Protein AF-A0A3C1KI89-F1 (afdb_monomer_lite)

Organism: NCBI:txid287487

pLDDT: mean 77.9, std 17.75, range [43.03, 96.69]

Foldseek 3Di:
DLQDADWADPDPFKIWRADGPQGIKIKGFDVVLVVVVVVVCVVPDPDDCVPPDPVVVVVVVSVVTDIDIGGDDGDPVCPCSCVSVVVVCVVVPDDACVVDVSDPDDDDDDDDFPDDWQVSVLVVVLVCLVCVVVCCVVVPPPVSVVVDCPSPRPDPVVNVLSPDPPNDDGPVVRD

Radius of gyration: 20.98 Å; chains: 1; bounding box: 45×49×49 Å

InterPro domains:
  IPR022025 Putative amidoligase enzyme [PF12224] (1-175)

Sequence (175 aa):
QQLGGELESVSPYESLVRNTDLGDFKVELDSAWLKRRGRERVSDTTDELSMLGESVLKLAAEQLVPFEVVSPPIAMADLWRLGALLRVLQSSGARGTADAPHYAFGLHLNPELPGLDAATILNYLRAFCCLSDWLRVRSKVNLSRRITPYIDPYDKNYVSQLLAADYAPDQAQLI

Secondary structure (DSSP, 8-state):
-TT-SEEEEEETTEEEEES-TT--EEEEE-HHHHHHHHHHHHHH-SSSGGGS-HHHHHHHHHTTSPEEEEPPP--TTTGGGHHHHHHHHHHTTPPPTTS-TT--------PPPS--SHHHHHHHHHHHHHHHHHHHHHTT--GGGGGSGGGPPPPHHHHHHHH-TT----HHHH-

Structure (mmCIF, N/CA/C/O backbone):
data_AF-A0A3C1KI89-F1
#
_entry.id   AF-A0A3C1KI89-F1
#
loop_
_atom_site.group_PDB
_atom_site.id
_atom_site.type_symbol
_atom_site.label_atom_id
_atom_site.label_alt_id
_atom_site.label_comp_id
_atom_site.label_asym_id
_atom_site.label_entity_id
_atom_site.label_seq_id
_atom_site.pdbx_PDB_ins_code
_atom_site.Cartn_x
_atom_site.Cartn_y
_atom_site.Cartn_z
_atom_site.occupancy
_atom_site.B_iso_or_equiv
_atom_site.auth_seq_id
_atom_site.auth_comp_id
_atom_site.auth_asym_id
_atom_site.auth_atom_id
_atom_site.pdbx_PDB_model_num
ATOM 1 N N . GLN A 1 1 ? -11.465 -7.258 18.939 1.00 76.62 1 GLN A N 1
ATOM 2 C CA . GLN A 1 1 ? -12.130 -8.582 19.024 1.00 76.62 1 GLN A CA 1
ATOM 3 C C . GLN A 1 1 ? -11.769 -9.473 17.837 1.00 76.62 1 GLN A C 1
ATOM 5 O O . GLN A 1 1 ? -11.057 -10.436 18.058 1.00 76.62 1 GLN A O 1
ATOM 10 N N . GLN A 1 2 ? -12.172 -9.162 16.595 1.00 87.56 2 GLN A N 1
ATOM 11 C CA . GLN A 1 2 ? -11.916 -10.046 15.437 1.00 87.56 2 GLN A CA 1
ATOM 12 C C . GLN A 1 2 ? -10.429 -10.275 15.105 1.00 87.56 2 GLN A C 1
ATOM 14 O O . GLN A 1 2 ? -10.076 -11.339 14.607 1.00 87.56 2 GLN A O 1
ATOM 19 N N . LEU A 1 3 ? -9.573 -9.284 15.359 1.00 86.62 3 LEU A N 1
ATOM 20 C CA . LEU A 1 3 ? -8.126 -9.372 15.137 1.00 86.62 3 LEU A CA 1
ATOM 21 C C . LEU A 1 3 ? -7.370 -10.029 16.304 1.00 86.62 3 LEU A C 1
ATOM 23 O O . LEU A 1 3 ? -6.184 -10.298 16.181 1.00 86.62 3 LEU A O 1
ATOM 27 N N . GLY A 1 4 ? -8.027 -10.277 17.440 1.00 86.19 4 GLY A N 1
ATOM 28 C CA . GLY A 1 4 ? -7.313 -10.450 18.706 1.00 86.19 4 GLY A CA 1
ATOM 29 C C . GLY A 1 4 ? -6.656 -9.141 19.161 1.00 86.19 4 GLY A C 1
ATOM 30 O O . GLY A 1 4 ? -7.045 -8.062 18.702 1.00 86.19 4 GLY A O 1
ATOM 31 N N . GLY A 1 5 ? -5.699 -9.250 20.079 1.00 92.44 5 GLY A N 1
ATOM 32 C CA . GLY A 1 5 ? -4.920 -8.117 20.573 1.00 92.44 5 GLY A CA 1
ATOM 33 C C . GLY A 1 5 ? -5.615 -7.230 21.610 1.00 92.44 5 GLY A C 1
ATOM 34 O O . GLY A 1 5 ? -6.729 -7.503 22.071 1.00 92.44 5 GLY A O 1
ATOM 35 N N . GLU A 1 6 ? -4.927 -6.148 21.958 1.00 95.56 6 GLU A N 1
ATOM 36 C CA . GLU A 1 6 ? -5.303 -5.183 22.992 1.00 95.56 6 GLU A CA 1
ATOM 37 C C . GLU A 1 6 ? -5.581 -3.816 22.366 1.00 95.56 6 GLU A C 1
ATOM 39 O O . GLU A 1 6 ? -4.814 -3.334 21.533 1.00 95.56 6 GLU A O 1
ATOM 44 N N . LEU A 1 7 ? -6.699 -3.194 22.746 1.00 94.88 7 LEU A N 1
ATOM 45 C CA . LEU A 1 7 ? -7.057 -1.865 22.261 1.00 94.88 7 LEU A CA 1
ATOM 46 C C . LEU A 1 7 ? -6.347 -0.796 23.099 1.00 94.88 7 LEU A C 1
ATOM 48 O O . LEU A 1 7 ? -6.586 -0.685 24.299 1.00 94.88 7 LEU A O 1
ATOM 52 N N . GLU A 1 8 ? -5.536 0.019 22.440 1.00 95.31 8 GLU A N 1
ATOM 53 C CA . GLU A 1 8 ? -4.868 1.191 22.990 1.00 95.31 8 GLU A CA 1
ATOM 54 C C . GLU A 1 8 ? -5.492 2.453 22.374 1.00 95.31 8 GLU A C 1
ATOM 56 O O . GLU A 1 8 ? -5.348 2.720 21.179 1.00 95.31 8 GLU A O 1
ATOM 61 N N . SER A 1 9 ? -6.204 3.240 23.181 1.00 92.31 9 SER A N 1
ATOM 62 C CA . SER A 1 9 ? -6.759 4.522 22.735 1.00 92.31 9 SER A CA 1
ATOM 63 C C . SER A 1 9 ? -5.686 5.608 22.788 1.00 92.31 9 SER A C 1
ATOM 65 O O . SER A 1 9 ? -5.297 6.034 23.874 1.00 92.31 9 SER A O 1
ATOM 67 N N . VAL A 1 10 ? -5.238 6.082 21.624 1.00 90.38 10 VAL A N 1
ATOM 68 C CA . VAL A 1 10 ? -4.234 7.155 21.511 1.00 90.38 10 VAL A CA 1
ATOM 69 C C . VAL A 1 10 ? -4.907 8.526 21.593 1.00 90.38 10 VAL A C 1
ATOM 71 O O . VAL A 1 10 ? -4.444 9.423 22.295 1.00 90.38 10 VAL A O 1
AT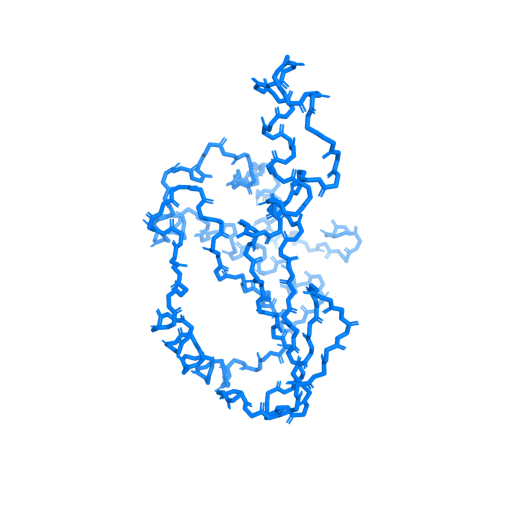OM 74 N N . SER A 1 11 ? -6.033 8.694 20.896 1.00 86.62 11 SER A N 1
ATOM 75 C CA . SER A 1 11 ? -6.841 9.915 20.905 1.00 86.62 11 SER A CA 1
ATOM 76 C C . SER A 1 11 ? -8.312 9.596 20.583 1.00 86.62 11 SER A C 1
ATOM 78 O O . SER A 1 11 ? -8.627 8.460 20.229 1.00 86.62 11 SER A O 1
ATOM 80 N N . PRO A 1 12 ? -9.239 10.572 20.640 1.00 79.44 12 PRO A N 1
ATOM 81 C CA . PRO A 1 12 ? -10.619 10.368 20.184 1.00 79.44 12 PRO A CA 1
ATOM 82 C C . PRO A 1 12 ? -10.752 9.937 18.713 1.00 79.44 12 PRO A C 1
ATOM 84 O O . PRO A 1 12 ? -11.805 9.444 18.317 1.00 79.44 12 PRO A O 1
ATOM 87 N N . TYR A 1 13 ? -9.705 10.131 17.907 1.00 82.19 13 TYR A N 1
ATOM 88 C CA . TYR A 1 13 ? -9.708 9.888 16.462 1.00 82.19 13 TYR A CA 1
ATOM 89 C C . TYR A 1 13 ? -8.702 8.823 16.032 1.00 82.19 13 TYR A C 1
ATOM 91 O O . TYR A 1 13 ? -8.570 8.576 14.837 1.00 82.19 13 TYR A O 1
ATOM 99 N N . GLU A 1 14 ? -7.979 8.228 16.980 1.00 89.19 14 GLU A N 1
ATOM 100 C CA . GLU A 1 14 ? -6.918 7.267 16.707 1.00 89.19 14 GLU A CA 1
ATOM 101 C C . GLU A 1 14 ? -6.873 6.205 17.803 1.00 89.19 14 GLU A C 1
ATOM 103 O O . GLU A 1 14 ? -6.828 6.499 19.000 1.00 89.19 14 GLU A O 1
ATOM 108 N N . SER A 1 15 ? -6.877 4.945 17.394 1.00 93.81 15 SER A N 1
ATOM 109 C CA . SER A 1 15 ? -6.707 3.801 18.280 1.00 93.81 15 SER A CA 1
ATOM 110 C C . SER A 1 15 ? -5.797 2.770 17.636 1.00 93.81 15 SER A C 1
ATOM 112 O O . SER A 1 15 ? -5.810 2.587 16.420 1.00 93.81 15 SER A O 1
ATOM 114 N N . LEU A 1 16 ? -5.029 2.066 18.456 1.00 96.00 16 LEU A N 1
ATOM 115 C CA . LEU A 1 16 ? -4.144 0.994 18.027 1.00 96.00 16 LEU A CA 1
ATOM 116 C C . LEU A 1 16 ? -4.672 -0.330 18.569 1.00 96.00 16 LEU A C 1
ATOM 118 O O . LEU A 1 16 ? -5.114 -0.416 19.711 1.00 96.00 16 LEU A O 1
ATOM 122 N N . VAL A 1 17 ? -4.652 -1.369 17.743 1.00 96.38 17 VAL A N 1
ATOM 123 C CA . VAL A 1 17 ? -4.916 -2.742 18.174 1.00 96.38 17 VAL A CA 1
ATOM 124 C C . VAL A 1 17 ? -3.573 -3.450 18.192 1.00 96.38 17 VAL A C 1
ATOM 126 O O . VAL A 1 17 ? -3.058 -3.843 17.144 1.00 96.38 17 VAL A O 1
ATOM 129 N N . ARG A 1 18 ? -2.987 -3.535 19.385 1.00 96.25 18 ARG A N 1
ATOM 130 C CA . ARG A 1 18 ? -1.647 -4.070 19.628 1.00 96.25 18 ARG A CA 1
ATOM 131 C C . ARG A 1 18 ? -1.663 -5.581 19.749 1.00 96.25 18 ARG A C 1
ATOM 133 O O . ARG A 1 18 ? -2.666 -6.153 20.174 1.00 96.25 18 ARG A O 1
ATOM 140 N N . ASN A 1 19 ? -0.525 -6.210 19.470 1.00 94.81 19 ASN A N 1
ATOM 141 C CA . ASN A 1 19 ? -0.294 -7.629 19.760 1.00 94.81 19 ASN A CA 1
ATOM 142 C C . ASN A 1 19 ? -1.314 -8.557 19.075 1.00 94.81 19 ASN A C 1
ATOM 144 O O . ASN A 1 19 ? -1.784 -9.530 19.666 1.00 94.81 19 ASN A O 1
ATOM 148 N N . THR A 1 20 ? -1.697 -8.244 17.834 1.00 95.19 20 THR A N 1
ATOM 149 C CA . THR A 1 20 ? -2.486 -9.173 17.013 1.00 95.19 20 THR A CA 1
ATOM 150 C C . THR A 1 20 ? -1.572 -10.196 16.343 1.00 95.19 20 THR A C 1
ATOM 152 O O . THR A 1 20 ? -0.391 -9.931 16.121 1.00 95.19 20 THR A O 1
ATOM 155 N N . ASP A 1 21 ? -2.128 -11.331 15.922 1.00 92.69 21 ASP A N 1
ATOM 156 C CA . ASP A 1 21 ? -1.384 -12.354 15.170 1.00 92.69 21 ASP A CA 1
ATOM 157 C C . ASP A 1 21 ? -0.805 -11.856 13.835 1.00 92.69 21 ASP A C 1
ATOM 159 O O . ASP A 1 21 ? 0.021 -12.536 13.230 1.00 92.69 21 ASP A O 1
ATOM 163 N N . LEU A 1 22 ? -1.306 -10.734 13.315 1.00 93.88 22 LEU A N 1
ATOM 164 C CA . LEU A 1 22 ? -0.862 -10.136 12.057 1.00 93.88 22 LEU A CA 1
ATOM 165 C C . LEU A 1 22 ? 0.016 -8.898 12.280 1.00 93.88 22 LEU A C 1
ATOM 167 O O . LEU A 1 22 ? 0.450 -8.304 11.302 1.00 93.88 22 LEU A O 1
ATOM 171 N N . GLY A 1 23 ? 0.287 -8.520 13.533 1.00 94.50 23 GLY A N 1
ATOM 172 C CA . GLY A 1 23 ? 0.962 -7.277 13.915 1.00 94.50 23 GLY A CA 1
ATOM 173 C C . GLY A 1 23 ? -0.011 -6.163 14.314 1.00 94.50 23 GLY A C 1
ATOM 174 O O . GLY A 1 23 ? -1.213 -6.381 14.451 1.00 94.50 23 GLY A O 1
ATOM 175 N N . ASP A 1 24 ? 0.495 -4.956 14.529 1.00 96.44 24 ASP A N 1
ATOM 176 C CA . ASP A 1 24 ? -0.314 -3.872 15.089 1.00 96.44 24 ASP A CA 1
ATOM 177 C C . ASP A 1 24 ? -1.170 -3.182 14.026 1.00 96.44 24 ASP A C 1
ATOM 179 O O . ASP A 1 24 ? -0.658 -2.712 13.010 1.00 96.44 24 ASP A O 1
ATOM 183 N N . PHE A 1 25 ? -2.473 -3.076 14.285 1.00 95.88 25 PHE A N 1
ATOM 184 C CA . PHE A 1 25 ? -3.392 -2.317 13.438 1.00 95.88 25 PHE A CA 1
ATOM 185 C C . PHE A 1 25 ? -3.596 -0.920 14.000 1.00 95.88 25 PHE A C 1
ATOM 187 O O . PHE A 1 25 ? -3.611 -0.723 15.214 1.00 95.88 25 PHE A O 1
ATOM 194 N N . LYS A 1 26 ? -3.853 0.035 13.112 1.00 94.88 26 LYS A N 1
ATOM 195 C CA . LYS A 1 26 ? -4.294 1.381 13.468 1.00 94.88 26 LYS A CA 1
ATOM 196 C C . LYS A 1 26 ? -5.706 1.615 12.952 1.00 94.88 26 LYS A C 1
ATOM 198 O O . LYS A 1 26 ? -6.044 1.211 11.844 1.00 94.88 26 LYS A O 1
ATOM 203 N N . VAL A 1 27 ? -6.531 2.259 13.762 1.00 91.50 27 VAL A N 1
ATOM 204 C CA . VAL A 1 27 ? -7.862 2.735 13.396 1.00 91.50 27 VAL A CA 1
ATOM 205 C C . VAL A 1 27 ? -7.848 4.244 13.546 1.00 91.50 27 VAL A C 1
ATOM 207 O O . VAL A 1 27 ? -7.649 4.735 14.655 1.00 91.50 27 VAL A O 1
ATOM 210 N N . GLU A 1 28 ? -8.025 4.978 12.453 1.00 88.56 28 GLU A N 1
ATOM 211 C CA . GLU A 1 28 ? -7.920 6.438 12.461 1.00 88.56 28 GLU A CA 1
ATOM 212 C C . GLU A 1 28 ? -9.011 7.118 11.639 1.00 88.56 28 GLU A C 1
ATOM 214 O O . GLU A 1 28 ? -9.584 6.527 10.731 1.00 88.56 28 GLU A O 1
ATOM 219 N N . LEU A 1 29 ? -9.328 8.365 11.965 1.00 82.56 29 LEU A N 1
ATOM 220 C CA . LEU A 1 29 ? -10.294 9.164 11.216 1.00 82.56 29 LEU A CA 1
ATOM 221 C C . LEU A 1 29 ? -9.685 9.631 9.875 1.00 82.56 29 LEU A C 1
ATOM 223 O O . LEU A 1 29 ? -8.623 10.257 9.860 1.00 82.56 29 LEU A O 1
ATOM 227 N N . ASP A 1 30 ? -10.352 9.357 8.747 1.00 75.38 30 ASP A N 1
ATOM 228 C CA . ASP A 1 30 ? -9.815 9.620 7.400 1.00 75.38 30 ASP A CA 1
ATOM 229 C C . ASP A 1 30 ? -9.650 11.130 7.121 1.00 75.38 30 ASP A C 1
ATOM 231 O O . ASP A 1 30 ? -10.585 11.876 6.800 1.00 75.38 30 ASP A O 1
ATOM 235 N N . SER A 1 31 ? -8.400 11.591 7.196 1.00 65.75 31 SER A N 1
ATOM 236 C CA . SER A 1 31 ? -8.033 12.987 6.945 1.00 65.75 31 SER A CA 1
ATOM 237 C C . SER A 1 31 ? -8.069 13.389 5.463 1.00 65.75 31 SER A C 1
ATOM 239 O O . SER A 1 31 ? -8.213 14.578 5.147 1.00 65.75 31 SER A O 1
ATOM 241 N N . ALA A 1 32 ? -7.955 12.439 4.530 1.00 63.19 32 ALA A N 1
ATOM 242 C CA . ALA A 1 32 ? -8.039 12.718 3.100 1.00 63.19 32 ALA A CA 1
ATOM 243 C C . ALA A 1 32 ? -9.474 13.091 2.711 1.00 63.19 32 ALA A C 1
ATOM 245 O O . ALA A 1 32 ? -9.680 14.036 1.937 1.00 63.19 32 ALA A O 1
ATOM 246 N N . TRP A 1 33 ? -10.462 12.428 3.314 1.00 64.56 33 TRP A N 1
ATOM 247 C CA . TRP A 1 33 ? -11.868 12.797 3.180 1.00 64.56 33 TRP A CA 1
ATOM 248 C C . TRP A 1 33 ? -12.142 14.218 3.687 1.00 64.56 33 TRP A C 1
ATOM 250 O O . TRP A 1 33 ? -12.762 15.014 2.974 1.00 64.56 33 TRP A O 1
ATOM 260 N N . LEU A 1 34 ? -11.612 14.578 4.867 1.00 64.12 34 LEU A N 1
ATOM 261 C CA . LEU A 1 34 ? -11.727 15.936 5.426 1.00 64.12 34 LEU A CA 1
ATOM 262 C C . LEU A 1 34 ? -11.193 16.985 4.446 1.00 64.12 34 LEU A C 1
ATOM 264 O O . LEU A 1 34 ? -11.874 17.965 4.132 1.00 64.12 34 LEU A O 1
ATOM 268 N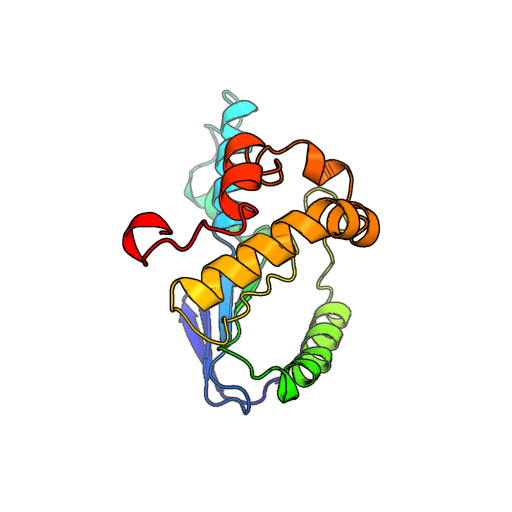 N . LYS A 1 35 ? -9.989 16.750 3.912 1.00 60.81 35 LYS A N 1
ATOM 269 C CA . LYS A 1 35 ? -9.339 17.652 2.952 1.00 60.81 35 LYS A CA 1
ATOM 270 C C . LYS A 1 35 ? -10.131 17.782 1.650 1.00 60.81 35 LYS A C 1
ATOM 272 O O . LYS A 1 35 ? -10.216 18.880 1.103 1.00 60.81 35 LYS A O 1
ATOM 277 N N . ARG A 1 36 ? -10.712 16.690 1.139 1.00 60.00 36 ARG A N 1
ATOM 278 C CA . ARG A 1 36 ? -11.533 16.719 -0.081 1.00 60.00 36 ARG A CA 1
ATOM 279 C C . ARG A 1 36 ? -12.799 17.552 0.116 1.00 60.00 36 ARG A C 1
ATOM 281 O O . ARG A 1 36 ? -13.054 18.444 -0.687 1.00 60.00 36 ARG A O 1
ATOM 288 N N . ARG A 1 37 ? -13.538 17.325 1.204 1.00 62.72 37 ARG A N 1
ATOM 289 C CA . ARG A 1 37 ? -14.768 18.077 1.487 1.00 62.72 37 ARG A CA 1
ATOM 290 C C . ARG A 1 37 ? -14.523 19.543 1.813 1.00 62.72 37 ARG A C 1
ATOM 292 O O . ARG A 1 37 ? -15.341 20.380 1.445 1.00 62.72 37 ARG A O 1
ATOM 299 N N . GLY A 1 38 ? -13.409 19.855 2.476 1.00 59.28 38 GLY A N 1
ATOM 300 C CA . GLY A 1 38 ? -12.982 21.238 2.683 1.00 59.28 38 GLY A CA 1
ATOM 301 C C . GLY A 1 38 ? -12.834 21.984 1.356 1.00 59.28 38 GLY A C 1
ATOM 302 O O . GLY A 1 38 ? -13.368 23.075 1.207 1.00 59.28 38 GLY A O 1
ATOM 303 N N . ARG A 1 39 ? -12.198 21.362 0.353 1.00 57.84 39 ARG A N 1
ATOM 304 C CA . ARG A 1 39 ? -12.045 21.957 -0.986 1.00 57.84 39 ARG A CA 1
ATOM 305 C C . ARG A 1 39 ? -13.363 22.076 -1.755 1.00 57.84 39 ARG A C 1
ATOM 307 O O . ARG A 1 39 ? -13.582 23.096 -2.392 1.00 57.84 39 ARG A O 1
ATOM 314 N N . GLU A 1 40 ? -14.234 21.068 -1.682 1.00 54.56 40 GLU A N 1
ATOM 315 C CA . GLU A 1 40 ? -15.549 21.093 -2.347 1.00 54.56 40 GLU A CA 1
ATOM 316 C C . GLU A 1 40 ? -16.474 22.175 -1.745 1.00 54.56 40 GLU A C 1
ATOM 318 O O . GLU A 1 40 ? -17.090 22.931 -2.486 1.00 54.56 40 GLU A O 1
ATOM 323 N N . ARG A 1 41 ? -16.514 22.338 -0.412 1.00 52.28 41 ARG A N 1
ATOM 324 C CA . ARG A 1 41 ? -17.346 23.364 0.259 1.00 52.28 41 ARG A CA 1
ATOM 325 C C . ARG A 1 41 ? -16.886 24.803 0.025 1.00 52.28 41 ARG A C 1
ATOM 327 O O . ARG A 1 41 ? -17.726 25.697 -0.053 1.00 52.28 41 ARG A O 1
ATOM 334 N N . VAL A 1 42 ? -15.578 25.032 -0.103 1.00 51.81 42 VAL A N 1
ATOM 335 C CA . VAL A 1 42 ? -15.028 26.359 -0.445 1.00 51.81 42 VAL A CA 1
ATOM 336 C C . VAL A 1 42 ? -15.513 26.825 -1.825 1.00 51.81 42 VAL A C 1
ATOM 338 O O . VAL A 1 42 ? -15.596 28.025 -2.059 1.00 51.81 42 VAL A O 1
ATOM 341 N N . SER A 1 43 ? -15.892 25.898 -2.713 1.00 50.97 43 SER A N 1
ATOM 342 C CA . SER A 1 43 ? -16.427 26.224 -4.038 1.00 50.97 43 SER A CA 1
ATOM 343 C C . SER A 1 43 ? -17.909 26.628 -4.043 1.00 50.97 43 SER A C 1
ATOM 345 O O . SER A 1 43 ? -18.304 27.348 -4.953 1.00 50.97 43 SER A O 1
ATOM 347 N N . ASP A 1 44 ? -18.721 26.179 -3.075 1.00 47.38 44 ASP A N 1
ATOM 348 C CA . ASP A 1 44 ? -20.195 26.273 -3.154 1.00 47.38 44 ASP A CA 1
ATOM 349 C C . ASP A 1 44 ? -20.851 27.211 -2.124 1.00 47.38 44 ASP A C 1
ATOM 351 O O . ASP A 1 44 ? -22.035 27.513 -2.243 1.00 47.38 44 ASP A O 1
ATOM 355 N N . THR A 1 45 ? -20.137 27.686 -1.099 1.00 47.47 45 THR A N 1
ATOM 356 C CA . THR A 1 45 ? -20.802 28.308 0.067 1.00 47.47 45 THR A CA 1
ATOM 357 C C . THR A 1 45 ? -20.034 29.484 0.661 1.00 47.47 45 THR A C 1
ATOM 359 O O . THR A 1 45 ? -19.493 29.397 1.760 1.00 47.47 45 THR A O 1
ATOM 362 N N . THR A 1 46 ? -20.003 30.613 -0.049 1.00 49.84 46 THR A N 1
ATOM 363 C CA . THR A 1 46 ? -19.413 31.850 0.492 1.00 49.84 46 THR A CA 1
ATOM 364 C C . THR A 1 46 ? -20.320 32.559 1.516 1.00 49.84 46 THR A C 1
ATOM 366 O O . THR A 1 46 ? -19.780 33.226 2.392 1.00 49.84 46 THR A O 1
ATOM 369 N N . ASP A 1 47 ? -21.650 32.360 1.511 1.00 48.50 47 ASP A N 1
ATOM 370 C CA . ASP A 1 47 ? -22.552 33.209 2.325 1.00 48.50 47 ASP A CA 1
ATOM 371 C C . ASP A 1 47 ? -23.236 32.560 3.551 1.00 48.50 47 ASP A C 1
ATOM 373 O O . ASP A 1 47 ? -23.398 33.239 4.562 1.00 48.50 47 ASP A O 1
ATOM 377 N N . GLU A 1 48 ? -23.602 31.270 3.561 1.00 48.31 48 GLU A N 1
ATOM 378 C CA . GLU A 1 48 ? -24.404 30.715 4.682 1.00 48.31 48 GLU A CA 1
ATOM 379 C C . GLU A 1 48 ? -23.588 30.034 5.803 1.00 48.31 48 GLU A C 1
ATOM 381 O O . GLU A 1 48 ? -24.035 29.974 6.950 1.00 48.31 48 GLU A O 1
ATOM 386 N N . LEU A 1 49 ? -22.373 29.544 5.521 1.00 47.97 49 LEU A N 1
ATOM 387 C CA . LEU A 1 49 ? -21.564 28.791 6.498 1.00 47.97 49 LEU A CA 1
ATOM 388 C C . LEU A 1 49 ? -20.719 29.657 7.443 1.00 47.97 49 LEU A C 1
ATOM 390 O O . LEU A 1 49 ? -20.285 29.159 8.481 1.00 47.97 49 LEU A O 1
ATOM 394 N N . SER A 1 50 ? -20.527 30.941 7.136 1.00 48.78 50 SER A N 1
ATOM 395 C CA . SER A 1 50 ? -19.726 31.876 7.946 1.00 48.78 50 SER A CA 1
ATOM 396 C C . SER A 1 50 ? -20.317 32.147 9.341 1.00 48.78 50 SER A C 1
ATOM 398 O O . SER A 1 50 ? -19.632 32.679 10.211 1.00 48.78 50 SER A O 1
ATOM 400 N N . MET A 1 51 ? -21.579 31.764 9.571 1.00 49.03 51 MET A N 1
ATOM 401 C CA . MET A 1 51 ? -22.308 31.955 10.834 1.00 49.03 51 MET A CA 1
ATOM 402 C C . MET A 1 51 ? -22.174 30.781 11.819 1.00 49.03 51 MET A C 1
ATOM 404 O O . MET A 1 51 ? -22.510 30.927 12.995 1.00 49.03 51 MET A O 1
ATOM 408 N N . LEU A 1 52 ? -21.697 29.615 11.372 1.00 51.34 52 LEU A N 1
ATOM 409 C CA . LEU A 1 52 ? -21.479 28.451 12.232 1.00 51.34 52 LEU A CA 1
ATOM 410 C C . LEU A 1 52 ? -20.004 28.413 12.647 1.00 51.34 52 LEU A C 1
ATOM 412 O O . LEU A 1 52 ? -19.124 28.243 11.810 1.00 51.34 52 LEU A O 1
ATOM 416 N N . GLY A 1 53 ? -19.727 28.581 13.943 1.00 54.19 53 GLY A N 1
ATOM 417 C CA . GLY A 1 53 ? -18.356 28.584 14.464 1.00 54.19 53 GLY A CA 1
ATOM 418 C C . GLY A 1 53 ? -17.579 27.312 14.097 1.00 54.19 53 GLY A C 1
ATOM 419 O O . GLY A 1 53 ? -18.140 26.212 14.077 1.00 54.19 53 GLY A O 1
ATOM 420 N N . GLU A 1 54 ? -16.274 27.458 13.846 1.00 56.12 54 GLU A N 1
ATOM 421 C CA . GLU A 1 54 ? -15.371 26.384 13.394 1.00 56.12 54 GLU A CA 1
ATOM 422 C C . GLU A 1 54 ? -15.482 25.096 14.224 1.00 56.12 54 GLU A C 1
ATOM 424 O O . GLU A 1 54 ? -15.415 23.990 13.690 1.00 56.12 54 GLU A O 1
ATOM 429 N N . SER A 1 55 ? -15.707 25.222 15.531 1.00 55.44 55 SER A N 1
ATOM 430 C CA . SER A 1 55 ? -15.843 24.112 16.475 1.00 55.44 55 SER A CA 1
ATOM 431 C C . SER A 1 55 ? -17.106 23.266 16.264 1.00 55.44 55 SER A C 1
ATOM 433 O O . SER A 1 55 ? -17.041 22.044 16.391 1.00 55.44 55 SER A O 1
ATOM 435 N N . VAL A 1 56 ? -18.236 23.871 15.880 1.00 56.34 56 VAL A N 1
ATOM 436 C CA . VAL A 1 56 ? -19.483 23.142 15.566 1.00 56.34 56 VAL A CA 1
ATOM 437 C C . VAL A 1 56 ? -19.367 22.449 14.210 1.00 56.34 56 VAL A C 1
ATOM 439 O O . VAL A 1 56 ? -19.787 21.301 14.060 1.00 56.34 56 VAL A O 1
ATOM 442 N N . LEU A 1 57 ? -18.724 23.109 13.239 1.00 56.25 57 LEU A N 1
ATOM 443 C CA . LEU A 1 57 ? -18.406 22.505 11.945 1.00 56.25 57 LEU A CA 1
ATOM 444 C C . LEU A 1 57 ? -17.500 21.281 12.094 1.00 56.25 57 LEU A C 1
ATOM 446 O O . LEU A 1 57 ? -17.699 20.280 11.408 1.00 56.25 57 LEU A O 1
ATOM 450 N N . LYS A 1 58 ? -16.515 21.364 12.993 1.00 55.97 58 LYS A N 1
ATOM 451 C CA . LYS A 1 58 ? -15.563 20.289 13.261 1.00 55.97 58 LYS A CA 1
ATOM 452 C C . LYS A 1 58 ? -16.251 19.066 13.878 1.00 55.97 58 LYS A C 1
ATOM 454 O O . LYS A 1 58 ? -16.100 17.971 13.352 1.00 55.97 58 LYS A O 1
ATOM 459 N N . LEU A 1 59 ? -17.104 19.265 14.885 1.00 57.66 59 LEU A N 1
ATOM 460 C CA . LEU A 1 59 ? -17.917 18.203 15.500 1.00 57.66 59 LEU A CA 1
ATOM 461 C C . LEU A 1 59 ? -18.883 17.532 14.507 1.00 57.66 59 LEU A C 1
ATOM 463 O O . LEU A 1 59 ? -19.016 16.309 14.487 1.00 57.66 59 LEU A O 1
ATOM 467 N N . ALA A 1 60 ? -19.545 18.318 13.653 1.00 55.38 60 ALA A N 1
ATOM 468 C CA . ALA A 1 60 ? -20.440 17.786 12.625 1.00 55.38 60 ALA A CA 1
ATOM 469 C C . ALA A 1 60 ? -19.679 17.060 11.502 1.00 55.38 60 ALA A C 1
ATOM 471 O O . ALA A 1 60 ? -20.173 16.080 10.946 1.00 55.38 60 ALA A O 1
ATOM 472 N N . ALA A 1 61 ? -18.470 17.521 11.163 1.00 55.16 61 ALA A N 1
ATOM 473 C CA . ALA A 1 61 ? -17.593 16.820 10.237 1.00 55.16 61 ALA A CA 1
ATOM 474 C C . ALA A 1 61 ? -17.136 15.483 10.832 1.00 55.16 61 ALA A C 1
ATOM 476 O O . ALA A 1 61 ? -17.257 14.477 10.151 1.00 55.16 61 ALA A O 1
ATOM 477 N N . GLU A 1 62 ? -16.712 15.439 12.096 1.00 57.53 62 GLU A N 1
ATOM 478 C CA . GLU A 1 62 ? -16.267 14.220 12.793 1.00 57.53 62 GLU A CA 1
ATOM 479 C C . GLU A 1 62 ? -17.335 13.116 12.837 1.00 57.53 62 GLU A C 1
ATOM 481 O O . GLU A 1 62 ? -16.998 11.948 12.674 1.00 57.53 62 GLU A O 1
ATOM 486 N N . GLN A 1 63 ? -18.625 13.457 12.951 1.00 59.44 63 GLN A N 1
ATOM 487 C CA . GLN A 1 63 ? -19.716 12.470 12.850 1.00 59.44 63 GLN A CA 1
ATOM 488 C C . GLN A 1 63 ? -19.924 11.907 11.435 1.00 59.44 63 GLN A C 1
ATOM 490 O O . GLN A 1 63 ? -20.594 10.890 11.262 1.00 59.44 63 GLN A O 1
ATOM 495 N N . LEU A 1 64 ? -19.385 12.575 10.415 1.00 60.97 64 LEU A N 1
ATOM 496 C CA . LEU A 1 64 ? -19.541 12.213 9.007 1.00 60.97 64 LEU A CA 1
ATOM 497 C C . LEU A 1 64 ? -18.257 11.649 8.384 1.00 60.97 64 LEU A C 1
ATOM 499 O O . LEU A 1 64 ? -18.319 11.160 7.252 1.00 60.97 64 LEU A O 1
ATOM 503 N N . VAL A 1 65 ? -17.112 11.744 9.069 1.00 65.56 65 VAL A N 1
ATOM 504 C CA . VAL A 1 65 ? -15.821 11.277 8.550 1.00 65.56 65 VAL A CA 1
ATOM 505 C C . VAL A 1 65 ? -15.673 9.790 8.852 1.00 65.56 65 VAL A C 1
ATOM 507 O O . VAL A 1 65 ? -15.862 9.373 9.995 1.00 65.56 65 VAL A O 1
ATOM 510 N N . PRO A 1 66 ? -15.347 8.967 7.847 1.00 73.56 66 PRO A N 1
ATOM 511 C CA . PRO A 1 66 ? -15.177 7.544 8.068 1.00 73.56 66 PRO A CA 1
ATOM 512 C C . PRO A 1 66 ? -13.899 7.244 8.856 1.00 73.56 66 PRO A C 1
ATOM 514 O O . PRO A 1 66 ? -12.906 7.964 8.764 1.00 73.56 66 PRO A O 1
ATOM 517 N N . PHE A 1 67 ? -13.921 6.134 9.590 1.00 80.94 67 PHE A N 1
ATOM 518 C CA . PHE A 1 67 ? -12.711 5.534 10.138 1.00 80.94 67 PHE A CA 1
ATOM 519 C C . PHE A 1 67 ? -12.037 4.648 9.084 1.00 80.94 67 PHE A C 1
ATOM 521 O O . PHE A 1 67 ? -12.699 3.864 8.400 1.00 80.94 67 PHE A O 1
ATOM 528 N N . GLU A 1 68 ? -10.719 4.755 8.989 1.00 84.56 68 GLU A N 1
ATOM 529 C CA . GLU A 1 68 ? -9.826 3.892 8.231 1.00 84.56 68 GLU A CA 1
ATOM 530 C C . GLU A 1 68 ? -9.195 2.854 9.164 1.00 84.56 68 GLU A C 1
ATOM 532 O O . GLU A 1 68 ? -8.804 3.166 10.287 1.00 84.56 68 GLU A O 1
ATOM 537 N N . VAL A 1 69 ? -9.095 1.609 8.693 1.00 89.81 69 VAL A N 1
ATOM 538 C CA . VAL A 1 69 ? -8.369 0.534 9.379 1.00 89.81 69 VAL A CA 1
ATOM 539 C C . VAL A 1 69 ? -7.100 0.245 8.588 1.00 89.81 69 VAL A C 1
ATOM 541 O O . VAL A 1 69 ? -7.161 -0.303 7.488 1.00 89.81 69 VAL A O 1
ATOM 544 N N . VAL A 1 70 ? -5.955 0.596 9.162 1.00 91.81 70 VAL A N 1
ATOM 545 C CA . VAL A 1 70 ? -4.625 0.420 8.581 1.00 91.81 70 VAL A CA 1
ATOM 546 C C . VAL A 1 70 ? -3.993 -0.828 9.181 1.00 91.81 70 VAL A C 1
ATOM 548 O O . VAL A 1 70 ? -3.820 -0.934 10.397 1.00 91.81 70 VAL A O 1
ATOM 551 N N . SER A 1 71 ? -3.663 -1.790 8.325 1.00 93.81 71 SER A N 1
ATOM 552 C CA . SER A 1 71 ? -2.936 -2.988 8.729 1.00 93.81 71 SER A CA 1
ATOM 553 C C . SER A 1 71 ? -1.425 -2.738 8.742 1.00 93.81 71 SER A C 1
ATOM 555 O O . SER A 1 71 ? -0.941 -1.870 8.009 1.00 93.81 71 SER A O 1
ATOM 557 N N . PRO A 1 72 ? -0.652 -3.545 9.483 1.00 94.19 72 PRO A N 1
ATOM 558 C CA . PRO A 1 72 ? 0.776 -3.665 9.207 1.00 94.19 72 PRO A CA 1
ATOM 559 C C . PRO A 1 72 ? 0.982 -4.316 7.821 1.00 94.19 72 PRO A C 1
ATOM 561 O O . PRO A 1 72 ? 0.010 -4.763 7.193 1.00 94.19 72 PRO A O 1
ATOM 564 N N . PRO A 1 73 ? 2.226 -4.399 7.316 1.00 93.31 73 PRO A N 1
ATOM 565 C CA . PRO A 1 73 ? 2.531 -5.246 6.170 1.00 93.31 73 PRO A CA 1
ATOM 566 C C . PRO A 1 73 ? 2.087 -6.688 6.441 1.00 93.31 73 PRO A C 1
ATOM 568 O O . PRO A 1 73 ? 2.481 -7.292 7.437 1.00 93.31 73 PRO A O 1
ATOM 571 N N . ILE A 1 74 ? 1.249 -7.235 5.560 1.00 93.75 74 ILE A N 1
ATOM 572 C CA . ILE A 1 74 ? 0.729 -8.600 5.675 1.00 93.75 74 ILE A CA 1
ATOM 573 C C . ILE A 1 74 ? 1.298 -9.435 4.536 1.00 93.75 74 ILE A C 1
ATOM 575 O O . ILE A 1 74 ? 1.179 -9.073 3.362 1.00 93.75 74 ILE A O 1
ATOM 579 N N . ALA A 1 75 ? 1.880 -10.581 4.884 1.00 92.94 75 ALA A N 1
ATOM 580 C CA . ALA A 1 75 ? 2.351 -11.541 3.901 1.00 92.94 75 ALA A CA 1
ATOM 581 C C . ALA A 1 75 ? 1.192 -12.014 3.010 1.00 92.94 75 ALA A C 1
ATOM 583 O O . ALA A 1 75 ? 0.087 -12.280 3.482 1.00 92.94 75 ALA A O 1
ATOM 584 N N . MET A 1 76 ? 1.449 -12.187 1.710 1.00 91.12 76 MET A N 1
ATOM 585 C CA . MET A 1 76 ? 0.418 -12.611 0.750 1.00 91.12 76 MET A CA 1
ATOM 586 C C . MET A 1 76 ? -0.277 -13.922 1.167 1.00 91.12 76 MET A C 1
ATOM 588 O O . MET A 1 76 ? -1.483 -14.071 0.975 1.00 91.12 76 MET A O 1
ATOM 592 N N . ALA A 1 77 ? 0.463 -14.846 1.790 1.00 94.31 77 ALA A N 1
ATOM 593 C CA . ALA A 1 77 ? -0.064 -16.113 2.299 1.00 94.31 77 ALA A CA 1
ATOM 594 C C . ALA A 1 77 ? -1.067 -15.949 3.457 1.00 94.31 77 ALA A C 1
ATOM 596 O O . ALA A 1 77 ? -1.885 -16.839 3.676 1.00 94.31 77 ALA A O 1
ATOM 597 N N . ASP A 1 78 ? -1.043 -14.811 4.152 1.00 93.44 78 ASP A N 1
ATOM 598 C CA . ASP A 1 78 ? -1.896 -14.504 5.302 1.00 93.44 78 ASP A CA 1
ATOM 599 C C . ASP A 1 78 ? -2.999 -13.489 4.982 1.00 93.44 78 ASP A C 1
ATOM 601 O O . ASP A 1 78 ? -3.908 -13.286 5.789 1.00 93.44 78 ASP A O 1
ATOM 605 N N . LEU A 1 79 ? -2.983 -12.882 3.790 1.00 91.19 79 LEU A N 1
ATOM 606 C CA . LEU A 1 79 ? -3.920 -11.819 3.409 1.00 91.19 79 LEU A CA 1
ATOM 607 C C . LEU A 1 79 ? -5.394 -12.255 3.508 1.00 91.19 79 LEU A C 1
ATOM 609 O O . LEU A 1 79 ? -6.267 -11.459 3.858 1.00 91.19 79 LEU A O 1
ATOM 613 N N . TRP A 1 80 ? -5.681 -13.539 3.273 1.00 91.31 80 TRP A N 1
ATOM 614 C CA . TRP A 1 80 ? -7.026 -14.115 3.397 1.00 91.31 80 TRP A CA 1
ATOM 615 C C . TRP A 1 80 ? -7.621 -13.977 4.808 1.00 91.31 80 TRP A C 1
ATOM 617 O O . TRP A 1 80 ? -8.848 -13.925 4.949 1.00 91.31 80 TRP A O 1
ATOM 627 N N . ARG A 1 81 ? -6.782 -13.873 5.850 1.00 90.69 81 ARG A N 1
ATOM 628 C CA . ARG A 1 81 ? -7.211 -13.730 7.251 1.00 90.69 81 ARG A CA 1
ATOM 629 C C . ARG A 1 81 ? -7.990 -12.428 7.475 1.00 90.69 81 ARG A C 1
ATOM 631 O O . ARG A 1 81 ? -8.915 -12.407 8.289 1.00 90.69 81 ARG A O 1
ATOM 638 N N . LEU A 1 82 ? -7.725 -11.383 6.680 1.00 91.06 82 LEU A N 1
ATOM 639 C CA . LEU A 1 82 ? -8.499 -10.133 6.703 1.00 91.06 82 LEU A CA 1
ATOM 640 C C . LEU A 1 82 ? -9.962 -10.322 6.284 1.00 91.06 82 LEU A C 1
ATOM 642 O O . LEU A 1 82 ? -10.818 -9.521 6.656 1.00 91.06 82 LEU A O 1
ATOM 646 N N . GLY A 1 83 ? -10.292 -11.392 5.556 1.00 90.12 83 GLY A N 1
ATOM 647 C CA . GLY A 1 83 ? -11.656 -11.639 5.091 1.00 90.12 83 GLY A CA 1
ATOM 648 C C . GLY A 1 83 ? -12.678 -11.743 6.227 1.00 90.12 83 GLY A C 1
ATOM 649 O O . GLY A 1 83 ? -13.824 -11.327 6.059 1.00 90.12 83 GLY A O 1
ATOM 650 N N . ALA A 1 84 ? -12.282 -12.259 7.395 1.00 88.81 84 ALA A N 1
ATOM 651 C CA . ALA A 1 84 ? -13.166 -12.316 8.559 1.00 88.81 84 ALA A CA 1
ATOM 652 C C . ALA A 1 84 ? -13.432 -10.921 9.147 1.00 88.81 84 ALA A C 1
ATOM 654 O O . ALA A 1 84 ? -14.585 -10.595 9.425 1.00 88.81 84 ALA A O 1
ATOM 655 N N . LEU A 1 85 ? -12.396 -10.080 9.254 1.00 89.25 85 LEU A N 1
ATOM 656 C CA . LEU A 1 85 ? -12.531 -8.679 9.663 1.00 89.25 85 LEU A CA 1
ATOM 657 C C . LEU A 1 85 ? -13.477 -7.918 8.733 1.00 89.25 85 LEU A C 1
ATOM 659 O O . LEU A 1 85 ? -14.411 -7.278 9.208 1.00 89.25 85 LEU A O 1
ATOM 663 N N . LEU A 1 86 ? -13.277 -8.039 7.419 1.00 87.69 86 LEU A N 1
ATOM 664 C CA . LEU A 1 86 ? -14.113 -7.364 6.426 1.00 87.69 86 LEU A CA 1
ATOM 665 C C . LEU A 1 86 ? -15.589 -7.766 6.548 1.00 87.69 86 LEU A C 1
ATOM 667 O O . LEU A 1 86 ? -16.456 -6.898 6.511 1.00 87.69 86 LEU A O 1
ATOM 671 N N . ARG A 1 87 ? -15.885 -9.057 6.760 1.00 87.50 87 ARG A N 1
ATOM 672 C CA . ARG A 1 87 ? -17.264 -9.531 6.976 1.00 87.50 87 ARG A CA 1
ATOM 673 C C . ARG A 1 87 ? -17.893 -8.951 8.239 1.00 87.50 87 ARG A C 1
ATOM 675 O O . ARG A 1 87 ? -19.050 -8.544 8.193 1.00 87.50 87 ARG A O 1
ATOM 682 N N . VAL A 1 88 ? -17.147 -8.899 9.344 1.00 89.06 88 VAL A N 1
ATOM 683 C CA . VAL A 1 88 ? -17.640 -8.312 10.600 1.00 89.06 88 VAL A CA 1
ATOM 684 C C . VAL A 1 88 ? -17.935 -6.828 10.408 1.00 89.06 88 VAL A C 1
ATOM 686 O O . VAL A 1 88 ? -19.038 -6.391 10.723 1.00 89.06 88 VAL A O 1
ATOM 689 N N . LEU A 1 89 ? -17.007 -6.071 9.817 1.00 86.19 89 LEU A N 1
ATOM 690 C CA . LEU A 1 89 ? -17.212 -4.652 9.520 1.00 86.19 89 LEU A CA 1
ATOM 691 C C . LEU A 1 89 ? -18.445 -4.440 8.631 1.00 86.19 89 LEU A C 1
ATOM 693 O O . LEU A 1 89 ? -19.290 -3.607 8.951 1.00 86.19 89 LEU A O 1
ATOM 697 N N . GLN A 1 90 ? -18.593 -5.239 7.571 1.00 82.75 90 GLN A N 1
ATOM 698 C CA . GLN A 1 90 ? -19.751 -5.182 6.679 1.00 82.75 90 GLN A CA 1
ATOM 699 C C . GLN A 1 90 ? -21.066 -5.459 7.425 1.00 82.75 90 GLN A C 1
ATOM 701 O O . GLN A 1 90 ? -22.033 -4.716 7.267 1.00 82.75 90 GLN A O 1
ATOM 706 N N . SER A 1 91 ? -21.103 -6.488 8.281 1.00 85.44 91 SER A N 1
ATOM 707 C CA . SER A 1 91 ? -22.286 -6.807 9.096 1.00 85.44 91 SER A CA 1
ATOM 708 C C . SER A 1 91 ? -22.618 -5.729 10.133 1.00 85.44 91 SER A C 1
ATOM 710 O O . SER A 1 91 ? -23.784 -5.537 10.464 1.00 85.44 91 SER A O 1
ATOM 712 N N . SER A 1 92 ? -21.610 -4.977 10.582 1.00 84.44 92 SER A N 1
ATOM 713 C CA . SER A 1 92 ? -21.747 -3.834 11.490 1.00 84.44 92 SER A CA 1
ATOM 714 C C . SER A 1 92 ? -22.112 -2.528 10.772 1.00 84.44 92 SER A C 1
ATOM 716 O O . SER A 1 92 ? -22.099 -1.465 11.387 1.00 84.44 92 SER A O 1
ATOM 718 N N . GLY A 1 93 ? -22.444 -2.586 9.479 1.00 78.19 93 GLY A N 1
ATOM 719 C CA . GLY A 1 93 ? -22.906 -1.433 8.711 1.00 78.19 93 GLY A CA 1
ATOM 720 C C . GLY A 1 93 ? -21.807 -0.659 7.985 1.00 78.19 93 GLY A C 1
ATOM 721 O O . GLY A 1 93 ? -22.104 0.406 7.444 1.00 78.19 93 GLY A O 1
ATOM 722 N N . ALA A 1 94 ? -20.572 -1.175 7.919 1.00 74.88 94 ALA A N 1
ATOM 723 C CA . ALA A 1 94 ? -19.577 -0.633 6.998 1.00 74.88 94 ALA A CA 1
ATOM 724 C C . ALA A 1 94 ? -20.080 -0.818 5.559 1.00 74.88 94 ALA A C 1
ATOM 726 O O . ALA A 1 94 ? -20.349 -1.935 5.110 1.00 74.88 94 ALA A O 1
ATOM 727 N N . ARG A 1 95 ? -20.241 0.297 4.848 1.00 64.44 95 ARG A N 1
ATOM 728 C CA . ARG A 1 95 ? -20.746 0.332 3.472 1.00 64.44 95 ARG A CA 1
ATOM 729 C C . ARG A 1 95 ? -19.597 0.432 2.480 1.00 64.44 95 ARG A C 1
ATOM 731 O O . ARG A 1 95 ? -18.497 0.845 2.830 1.00 64.44 95 ARG A O 1
ATOM 738 N N . GLY A 1 96 ? -19.847 0.025 1.240 1.00 58.97 96 GLY A N 1
ATOM 739 C CA . GLY A 1 96 ? -18.874 0.142 0.156 1.00 58.97 96 GLY A CA 1
ATOM 740 C C . GLY A 1 96 ? -19.043 1.441 -0.633 1.00 58.97 96 GLY A C 1
ATOM 741 O O . GLY A 1 96 ? -20.068 2.114 -0.555 1.00 58.97 96 GLY A O 1
ATOM 742 N N . THR A 1 97 ? -18.064 1.762 -1.481 1.00 52.75 97 THR A N 1
ATOM 743 C CA . THR A 1 97 ? -18.126 2.863 -2.471 1.00 52.75 97 THR A CA 1
ATOM 744 C C . THR A 1 97 ? -19.309 2.746 -3.440 1.00 52.75 97 THR A C 1
ATOM 746 O O . THR A 1 97 ? -19.641 3.709 -4.126 1.00 52.75 97 THR A O 1
ATOM 749 N N . ALA A 1 98 ? -19.923 1.564 -3.548 1.00 46.84 98 ALA A N 1
ATOM 750 C CA . ALA A 1 98 ? -21.052 1.303 -4.435 1.00 46.84 98 ALA A CA 1
ATOM 751 C C . ALA A 1 98 ? -22.393 1.829 -3.894 1.00 46.84 98 ALA A C 1
ATOM 753 O O . ALA A 1 98 ? -23.306 2.044 -4.685 1.00 46.84 98 ALA A O 1
ATOM 754 N N . ASP A 1 99 ? -22.508 2.066 -2.582 1.00 43.03 99 ASP A N 1
ATOM 755 C CA . ASP A 1 99 ? -23.785 2.431 -1.953 1.00 43.03 99 ASP A CA 1
ATOM 756 C C . ASP A 1 99 ? -24.116 3.927 -2.086 1.00 43.03 99 ASP A C 1
ATOM 758 O O . ASP A 1 99 ? -25.275 4.316 -1.962 1.00 43.03 99 ASP A O 1
ATOM 762 N N . ALA A 1 100 ? -23.117 4.775 -2.362 1.00 46.03 100 ALA A N 1
ATOM 763 C CA . ALA A 1 100 ? -23.311 6.173 -2.727 1.00 46.03 100 ALA A CA 1
ATOM 764 C C . ALA A 1 100 ? -22.029 6.796 -3.320 1.00 46.03 100 ALA A C 1
ATOM 766 O O . ALA A 1 100 ? -20.934 6.533 -2.825 1.00 46.03 100 ALA A O 1
ATOM 767 N N . PRO A 1 101 ? -22.134 7.712 -4.303 1.00 43.03 101 PRO A N 1
ATOM 768 C CA . PRO A 1 101 ? -20.976 8.360 -4.932 1.00 43.03 101 PRO A CA 1
ATOM 769 C C . PRO A 1 101 ? -20.116 9.217 -3.983 1.00 43.03 101 PRO A C 1
ATOM 771 O O . PRO A 1 101 ? -18.981 9.547 -4.322 1.00 43.03 101 PRO A O 1
ATOM 774 N N . HIS A 1 102 ? -20.640 9.575 -2.804 1.00 49.25 102 HIS A N 1
ATOM 775 C CA . HIS A 1 102 ? -19.936 10.332 -1.761 1.00 49.25 102 HIS A CA 1
ATOM 776 C C . HIS A 1 102 ? -19.221 9.445 -0.729 1.00 49.25 102 HIS A C 1
ATOM 778 O O . HIS A 1 102 ? -18.516 9.957 0.144 1.00 49.25 102 HIS A O 1
ATOM 784 N N . TYR A 1 103 ? -19.391 8.126 -0.807 1.00 49.59 103 TYR A N 1
ATOM 785 C CA . TYR A 1 103 ? -18.635 7.192 0.004 1.00 49.59 103 TYR A CA 1
ATOM 786 C C . TYR A 1 103 ? -17.267 6.984 -0.630 1.00 49.59 103 TYR A C 1
ATOM 788 O O . TYR A 1 103 ? -17.151 6.363 -1.677 1.00 49.59 103 TYR A O 1
ATOM 796 N N . ALA A 1 104 ? -16.216 7.499 0.001 1.00 49.69 104 ALA A N 1
ATOM 797 C CA . ALA A 1 104 ? -14.835 7.289 -0.425 1.00 49.69 104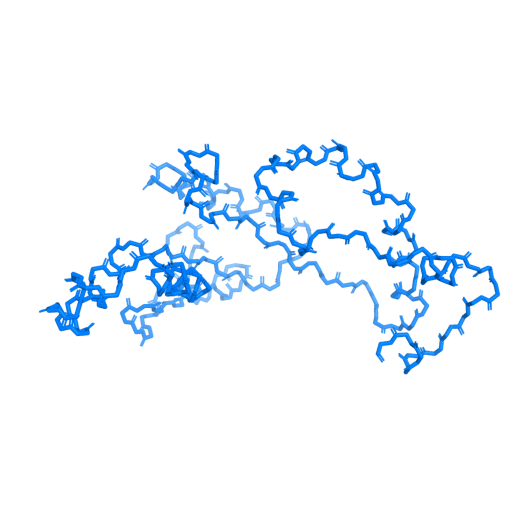 ALA A CA 1
ATOM 798 C C . ALA A 1 104 ? -14.256 5.956 0.097 1.00 49.69 104 ALA A C 1
ATOM 800 O O . ALA A 1 104 ? -13.050 5.836 0.260 1.00 49.69 104 ALA A O 1
ATOM 801 N N . PHE A 1 105 ? -15.094 4.948 0.368 1.00 60.44 105 PHE A N 1
ATOM 802 C CA . PHE A 1 105 ? -14.646 3.644 0.862 1.00 60.44 105 PHE A CA 1
ATOM 803 C C . PHE A 1 105 ? -13.867 2.879 -0.214 1.00 60.44 105 PHE A C 1
ATOM 805 O O . PHE A 1 105 ? -14.437 2.379 -1.188 1.00 60.44 105 PHE A O 1
ATOM 812 N N . GLY A 1 106 ? -12.556 2.772 -0.047 1.00 61.56 106 GLY A N 1
ATOM 813 C CA . GLY A 1 106 ? -11.687 1.986 -0.912 1.00 61.56 106 GLY A CA 1
ATOM 814 C C . GLY A 1 106 ? -10.891 0.983 -0.097 1.00 61.56 106 GLY A C 1
ATOM 815 O O . GLY A 1 106 ? -10.379 1.316 0.964 1.00 61.56 106 GLY A O 1
ATOM 816 N N . LEU A 1 107 ? -10.754 -0.238 -0.612 1.00 74.94 107 LEU A N 1
ATOM 817 C CA . LEU A 1 107 ? -9.628 -1.075 -0.221 1.00 74.94 107 LEU A CA 1
ATOM 818 C C . LEU A 1 107 ? -8.392 -0.509 -0.922 1.00 74.94 107 LEU A C 1
ATOM 820 O O . LEU A 1 107 ? -8.323 -0.527 -2.153 1.00 74.94 107 LEU A O 1
ATOM 824 N N . HIS A 1 108 ? -7.442 -0.001 -0.146 1.00 77.75 108 HIS A N 1
ATOM 825 C CA . HIS A 1 108 ? -6.142 0.417 -0.651 1.00 77.75 108 HIS A CA 1
ATOM 826 C C . HIS A 1 108 ? -5.130 -0.685 -0.359 1.00 77.75 108 HIS A C 1
ATOM 828 O O . HIS A 1 108 ? -4.891 -1.040 0.791 1.00 77.75 108 HIS A O 1
ATOM 834 N N . LEU A 1 109 ? -4.572 -1.261 -1.421 1.00 82.31 109 LEU A N 1
ATOM 835 C CA . LEU A 1 109 ? -3.479 -2.216 -1.317 1.00 82.31 109 LEU A CA 1
ATOM 836 C C . LEU A 1 109 ? -2.188 -1.478 -1.645 1.00 82.31 109 LEU A C 1
ATOM 838 O O . LEU A 1 109 ? -2.069 -0.919 -2.734 1.00 82.31 109 LEU A O 1
ATOM 842 N N . ASN A 1 110 ? -1.232 -1.529 -0.722 1.00 87.50 110 ASN A N 1
ATOM 843 C CA . ASN A 1 110 ? 0.127 -1.035 -0.917 1.00 87.50 110 ASN A CA 1
ATOM 844 C C . ASN A 1 110 ? 1.061 -2.251 -1.016 1.00 87.50 110 ASN A C 1
ATOM 846 O O . ASN A 1 110 ? 1.674 -2.622 -0.015 1.00 87.50 110 ASN A O 1
ATOM 850 N N . PRO A 1 111 ? 1.091 -2.956 -2.166 1.00 87.00 111 PRO A N 1
ATOM 851 C CA . PRO A 1 111 ? 1.950 -4.118 -2.323 1.00 87.00 111 PRO A CA 1
ATOM 852 C C . PRO A 1 111 ? 3.418 -3.688 -2.299 1.00 87.00 111 PRO A C 1
ATOM 854 O O . PRO A 1 111 ? 3.812 -2.749 -2.990 1.00 87.00 111 PRO A O 1
ATOM 857 N N . GLU A 1 112 ? 4.227 -4.405 -1.528 1.00 88.81 112 GLU A N 1
ATOM 858 C CA . GLU A 1 112 ? 5.678 -4.271 -1.576 1.00 88.81 112 GLU A CA 1
ATOM 859 C C . GLU A 1 112 ? 6.228 -4.975 -2.826 1.00 88.81 112 GLU A C 1
ATOM 861 O O . GLU A 1 112 ? 5.707 -6.009 -3.261 1.00 88.81 112 GLU A O 1
ATOM 866 N N . LEU A 1 113 ? 7.269 -4.398 -3.428 1.00 89.19 113 LEU A N 1
ATOM 867 C CA . LEU A 1 113 ? 7.967 -5.016 -4.552 1.00 89.19 113 LEU A CA 1
ATOM 868 C C . LEU A 1 113 ? 8.932 -6.101 -4.049 1.00 89.19 113 LEU A C 1
ATOM 870 O O . LEU A 1 113 ? 9.524 -5.945 -2.985 1.00 89.19 113 LEU A O 1
ATOM 874 N N . PRO A 1 114 ? 9.172 -7.171 -4.829 1.00 90.88 114 PRO A N 1
ATOM 875 C CA . PRO A 1 114 ? 10.127 -8.218 -4.452 1.00 90.88 114 PRO A CA 1
ATOM 876 C C . PRO A 1 114 ? 11.589 -7.734 -4.426 1.00 90.88 114 PRO A C 1
ATOM 878 O O . PRO A 1 114 ? 12.460 -8.439 -3.924 1.00 90.88 114 PRO A O 1
ATOM 881 N N . GLY A 1 115 ? 11.860 -6.553 -4.984 1.00 94.12 115 GLY A N 1
ATOM 882 C CA . GLY A 1 115 ? 13.160 -5.899 -5.016 1.00 94.12 115 GLY A CA 1
ATOM 883 C C . GLY A 1 115 ? 13.009 -4.429 -5.406 1.00 94.12 115 GLY A C 1
ATOM 884 O O . GLY A 1 115 ? 12.031 -4.048 -6.051 1.00 94.12 115 GLY A O 1
ATOM 885 N N . LEU A 1 116 ? 13.971 -3.606 -4.988 1.00 93.44 116 LEU A N 1
ATOM 886 C CA . LEU A 1 116 ? 13.972 -2.153 -5.212 1.00 93.44 116 LEU A CA 1
ATOM 887 C C . LEU A 1 116 ? 15.079 -1.693 -6.169 1.00 93.44 116 LEU A C 1
ATOM 889 O O . LEU A 1 116 ? 15.293 -0.492 -6.324 1.00 93.44 116 LEU A O 1
ATOM 893 N N . ASP A 1 117 ? 15.789 -2.628 -6.799 1.00 95.19 117 ASP A N 1
ATOM 894 C CA . ASP A 1 117 ? 16.760 -2.312 -7.838 1.00 95.19 117 ASP A CA 1
ATOM 895 C C . ASP A 1 117 ? 16.066 -1.839 -9.126 1.00 95.19 117 ASP A C 1
ATOM 897 O O . ASP A 1 117 ? 14.927 -2.214 -9.429 1.00 95.19 117 ASP A O 1
ATOM 901 N N . ALA A 1 118 ? 16.782 -1.027 -9.904 1.00 96.12 118 ALA A N 1
ATOM 902 C CA . ALA A 1 118 ? 16.261 -0.411 -11.117 1.00 96.12 118 ALA A CA 1
ATOM 903 C C . ALA A 1 118 ? 15.712 -1.436 -12.121 1.00 96.12 118 ALA A C 1
ATOM 905 O O . ALA A 1 118 ? 14.682 -1.183 -12.745 1.00 96.12 118 ALA A O 1
ATOM 906 N N . ALA A 1 119 ? 16.340 -2.611 -12.253 1.00 95.50 119 ALA A N 1
ATOM 907 C CA . ALA A 1 119 ? 15.883 -3.634 -13.189 1.00 95.50 119 ALA A CA 1
ATOM 908 C C . ALA A 1 119 ? 14.540 -4.238 -12.749 1.00 95.50 119 ALA A C 1
ATOM 910 O O . ALA A 1 119 ? 13.634 -4.387 -13.575 1.00 95.50 119 ALA A O 1
ATOM 911 N N . THR A 1 120 ? 14.377 -4.532 -11.456 1.00 96.12 120 THR A N 1
ATOM 912 C CA . THR A 1 120 ? 13.102 -4.995 -10.895 1.00 96.12 120 THR A CA 1
ATOM 913 C C . THR A 1 120 ? 12.001 -3.956 -11.099 1.00 96.12 120 THR A C 1
ATOM 915 O O . THR A 1 120 ? 10.963 -4.276 -11.682 1.00 96.12 120 THR A O 1
ATOM 918 N N . ILE A 1 121 ? 12.230 -2.702 -10.698 1.00 95.12 121 ILE A N 1
ATOM 919 C CA . ILE A 1 121 ? 11.233 -1.625 -10.827 1.00 95.12 121 ILE A CA 1
ATOM 920 C C . ILE A 1 121 ? 10.850 -1.412 -12.298 1.00 95.12 121 ILE A C 1
ATOM 922 O O . ILE A 1 121 ? 9.662 -1.379 -12.632 1.00 95.12 121 ILE A O 1
ATOM 926 N N . LEU A 1 122 ? 11.838 -1.337 -13.195 1.00 96.00 122 LEU A N 1
ATOM 927 C CA . LEU A 1 122 ? 11.621 -1.163 -14.630 1.00 96.00 122 LEU A CA 1
ATOM 928 C C . LEU A 1 122 ? 10.750 -2.277 -15.216 1.00 96.00 122 LEU A C 1
ATOM 930 O O . LEU A 1 122 ? 9.840 -1.998 -15.995 1.00 96.00 122 LEU A O 1
ATOM 934 N N . ASN A 1 123 ? 10.984 -3.534 -14.835 1.00 95.88 123 ASN A N 1
ATOM 935 C CA . ASN A 1 123 ? 10.192 -4.659 -15.329 1.00 95.88 123 ASN A CA 1
ATOM 936 C C . ASN A 1 123 ? 8.727 -4.587 -14.875 1.00 95.88 123 ASN A C 1
ATOM 938 O O . ASN A 1 123 ? 7.832 -4.876 -15.672 1.00 95.88 123 ASN A O 1
ATOM 942 N N . TYR A 1 124 ? 8.459 -4.142 -13.643 1.00 94.69 124 TYR A N 1
ATOM 943 C CA . TYR A 1 124 ? 7.089 -3.904 -13.175 1.00 94.69 124 TYR A CA 1
ATOM 944 C C . TYR A 1 124 ? 6.426 -2.723 -13.894 1.00 94.69 124 TYR A C 1
ATOM 946 O O . TYR A 1 124 ? 5.266 -2.839 -14.292 1.00 94.69 124 TYR A O 1
ATOM 954 N N . LEU A 1 125 ? 7.151 -1.624 -14.135 1.00 93.38 125 LEU A N 1
ATOM 955 C CA . LEU A 1 125 ? 6.649 -0.490 -14.921 1.00 93.38 125 LEU A CA 1
ATOM 956 C C . LEU A 1 125 ? 6.312 -0.904 -16.359 1.00 93.38 125 LEU A C 1
ATOM 958 O O . LEU A 1 125 ? 5.229 -0.583 -16.850 1.00 93.38 125 LEU A O 1
ATOM 962 N N . ARG A 1 126 ? 7.192 -1.670 -17.017 1.00 95.81 126 ARG A N 1
ATOM 963 C CA . ARG A 1 126 ? 6.958 -2.242 -18.355 1.00 95.81 126 ARG A CA 1
ATOM 964 C C . ARG A 1 126 ? 5.721 -3.133 -18.369 1.00 95.81 126 ARG A C 1
ATOM 966 O O . ARG A 1 126 ? 4.838 -2.941 -19.203 1.00 95.81 126 ARG A O 1
ATOM 973 N N . ALA A 1 127 ? 5.628 -4.075 -17.428 1.00 95.12 127 ALA A N 1
ATOM 974 C CA . ALA A 1 127 ? 4.482 -4.971 -17.310 1.00 95.12 127 ALA A CA 1
ATOM 975 C C . ALA A 1 127 ? 3.178 -4.192 -17.094 1.00 95.12 127 ALA A C 1
ATOM 977 O O . ALA A 1 127 ? 2.183 -4.464 -17.767 1.00 95.12 127 ALA A O 1
ATOM 978 N N . PHE A 1 128 ? 3.189 -3.187 -16.213 1.00 91.94 128 PHE A N 1
ATOM 979 C CA . PHE A 1 128 ? 2.044 -2.313 -15.991 1.00 91.94 128 PHE A CA 1
ATOM 980 C C . PHE A 1 128 ? 1.658 -1.559 -17.263 1.00 91.94 128 PHE A C 1
ATOM 982 O O . PHE A 1 128 ? 0.491 -1.596 -17.636 1.00 91.94 128 PHE A O 1
ATOM 989 N N . CYS A 1 129 ? 2.608 -0.934 -17.967 1.00 92.56 129 CYS A N 1
ATOM 990 C CA . CYS A 1 129 ? 2.327 -0.213 -19.210 1.00 92.56 129 CYS A CA 1
ATOM 991 C C . CYS A 1 129 ? 1.673 -1.129 -20.254 1.00 92.56 129 CYS A C 1
ATOM 993 O O . CYS A 1 129 ? 0.623 -0.776 -20.791 1.00 92.56 129 CYS A O 1
ATOM 995 N N . CYS A 1 130 ? 2.220 -2.333 -20.461 1.00 93.44 130 CYS A N 1
ATOM 996 C CA . CYS A 1 130 ? 1.678 -3.333 -21.386 1.00 93.44 130 CYS A CA 1
ATOM 997 C C . CYS A 1 130 ? 0.275 -3.828 -20.999 1.00 93.44 130 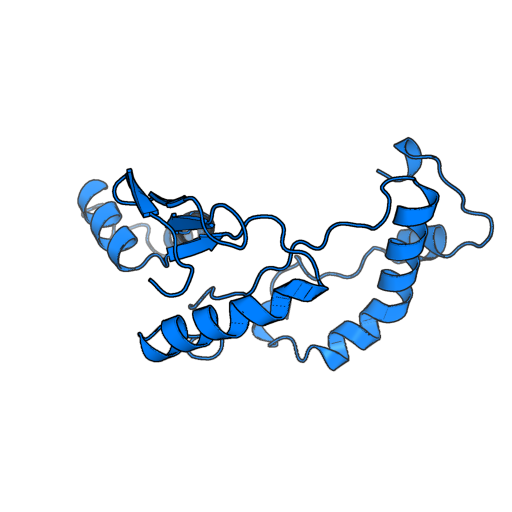CYS A C 1
ATOM 999 O O . CYS A 1 130 ? -0.544 -4.111 -21.870 1.00 93.44 130 CYS A O 1
ATOM 1001 N N . LEU A 1 131 ? -0.007 -3.961 -19.700 1.00 92.62 131 LEU A N 1
ATOM 1002 C CA . LEU A 1 131 ? -1.278 -4.491 -19.198 1.00 92.62 131 LEU A CA 1
ATOM 1003 C C . LEU A 1 131 ? -2.308 -3.403 -18.881 1.00 92.62 131 LEU A C 1
ATOM 1005 O O . LEU A 1 131 ? -3.465 -3.734 -18.632 1.00 92.62 131 LEU A O 1
ATOM 1009 N N . SER A 1 132 ? -1.919 -2.129 -18.874 1.00 87.75 132 SER A N 1
ATOM 1010 C CA . SER A 1 132 ? -2.726 -1.027 -18.340 1.00 87.75 132 SER A CA 1
ATOM 1011 C C . SER A 1 132 ? -4.103 -0.923 -19.002 1.00 87.75 132 SER A C 1
ATOM 1013 O O . SER A 1 132 ? -5.112 -0.868 -18.298 1.00 87.75 132 SER A O 1
ATOM 1015 N N . ASP A 1 133 ? -4.177 -0.987 -20.332 1.00 84.94 133 ASP A N 1
ATOM 1016 C CA . ASP A 1 133 ? -5.443 -0.946 -21.075 1.00 84.94 133 ASP A CA 1
ATOM 1017 C C . ASP A 1 133 ? -6.347 -2.137 -20.739 1.00 84.94 133 ASP A C 1
ATOM 1019 O O . ASP A 1 133 ? -7.543 -1.980 -20.475 1.00 84.94 133 ASP A O 1
ATOM 1023 N N . TRP A 1 134 ? -5.770 -3.337 -20.660 1.00 89.25 134 TRP A N 1
ATOM 1024 C CA . TRP A 1 134 ? -6.503 -4.539 -20.273 1.00 89.25 134 TRP A CA 1
ATOM 1025 C C . TRP A 1 134 ? -6.994 -4.473 -18.819 1.00 89.25 134 TRP A C 1
ATOM 1027 O O . TRP A 1 134 ? -8.149 -4.804 -18.536 1.00 89.25 134 TRP A O 1
ATOM 1037 N N . LEU A 1 135 ? -6.154 -3.992 -17.897 1.00 85.75 135 LEU A N 1
ATOM 1038 C CA . LEU A 1 135 ? -6.494 -3.799 -16.486 1.00 85.75 135 LEU A CA 1
ATOM 1039 C C . LEU A 1 135 ? -7.628 -2.786 -16.322 1.00 85.75 135 LEU A C 1
ATOM 1041 O O . LEU A 1 135 ? -8.526 -3.022 -15.512 1.00 85.75 135 LEU A O 1
ATOM 1045 N N . ARG A 1 136 ? -7.643 -1.704 -17.111 1.00 79.50 136 ARG A N 1
ATOM 1046 C CA . ARG A 1 136 ? -8.729 -0.709 -17.118 1.00 79.50 136 ARG A CA 1
ATOM 1047 C C . ARG A 1 136 ? -10.062 -1.345 -17.507 1.00 79.50 136 ARG A C 1
ATOM 1049 O O . ARG A 1 136 ? -11.055 -1.143 -16.809 1.00 79.50 136 ARG A O 1
ATOM 1056 N N . VAL A 1 137 ? -10.079 -2.151 -18.571 1.00 82.31 137 VAL A N 1
ATOM 1057 C CA . VAL A 1 137 ? -11.285 -2.870 -19.017 1.00 82.31 137 VAL A CA 1
ATOM 1058 C C . VAL A 1 137 ? -11.737 -3.885 -17.962 1.00 82.31 137 VAL A C 1
ATOM 1060 O O . VAL A 1 137 ? -12.915 -3.935 -17.605 1.00 82.31 137 VAL A O 1
ATOM 1063 N N . ARG A 1 138 ? -10.806 -4.675 -17.418 1.00 85.19 138 ARG A N 1
ATOM 1064 C CA . ARG A 1 138 ? -11.116 -5.756 -16.472 1.00 85.19 138 ARG A CA 1
ATOM 1065 C C . ARG A 1 138 ? -11.573 -5.258 -15.103 1.00 85.19 138 ARG A C 1
ATOM 1067 O O . ARG A 1 138 ? -12.450 -5.874 -14.503 1.00 85.19 138 ARG A O 1
ATOM 1074 N N . SER A 1 139 ? -11.009 -4.155 -14.618 1.00 75.44 139 SER A N 1
ATOM 1075 C CA . SER A 1 139 ? -11.288 -3.623 -13.277 1.00 75.44 139 SER A CA 1
ATOM 1076 C C . SER A 1 139 ? -12.681 -3.003 -13.139 1.00 75.44 139 SER A C 1
ATOM 1078 O O . SER A 1 139 ? -13.076 -2.671 -12.024 1.00 75.44 139 SER A O 1
ATOM 1080 N N . LYS A 1 140 ? -13.432 -2.834 -14.245 1.00 67.81 140 LYS A N 1
ATOM 1081 C CA . LYS A 1 140 ? -14.778 -2.225 -14.268 1.00 67.81 140 LYS A CA 1
ATOM 1082 C C . LYS A 1 140 ? -14.852 -0.933 -13.440 1.00 67.81 140 LYS A C 1
ATOM 1084 O O . LYS A 1 140 ? -15.841 -0.688 -12.749 1.00 67.81 140 LYS A O 1
ATOM 1089 N N . VAL A 1 141 ? -13.780 -0.135 -13.459 1.00 61.62 141 VAL A N 1
ATOM 1090 C CA . VAL A 1 141 ? -13.669 1.068 -12.628 1.00 61.62 141 VAL A CA 1
ATOM 1091 C C . VAL A 1 141 ? -14.851 1.976 -12.954 1.00 61.62 141 VAL A C 1
ATOM 1093 O O . VAL A 1 141 ? -15.049 2.344 -14.113 1.00 61.62 141 VAL A O 1
ATOM 1096 N N . ASN A 1 142 ? -15.655 2.291 -11.934 1.00 56.41 142 ASN A N 1
ATOM 1097 C CA . ASN A 1 142 ? -16.851 3.119 -12.067 1.00 56.41 142 ASN A CA 1
ATOM 1098 C C . ASN A 1 142 ? -16.526 4.388 -12.869 1.00 56.41 142 ASN A C 1
ATOM 1100 O O . ASN A 1 142 ? -15.557 5.082 -12.549 1.00 56.41 142 ASN A O 1
ATOM 1104 N N . LEU A 1 143 ? -17.331 4.696 -13.896 1.00 48.66 143 LEU A N 1
ATOM 1105 C CA . LEU A 1 143 ? -17.102 5.841 -14.790 1.00 48.66 143 LEU A CA 1
ATOM 1106 C C . LEU A 1 143 ? -16.933 7.166 -14.024 1.00 48.66 143 LEU A C 1
ATOM 1108 O O . LEU A 1 143 ? -16.234 8.050 -14.506 1.00 48.66 143 LEU A O 1
ATOM 1112 N N . SER A 1 144 ? -17.499 7.283 -12.818 1.00 47.50 144 SER A N 1
ATOM 1113 C CA . SER A 1 144 ? -17.347 8.449 -11.940 1.00 47.50 144 SER A CA 1
ATOM 1114 C C . SER A 1 144 ? -15.899 8.736 -11.520 1.00 47.50 144 SER A C 1
ATOM 1116 O O . SER A 1 144 ? -15.563 9.888 -11.265 1.00 47.50 144 SER A O 1
ATOM 1118 N N . ARG A 1 145 ? -15.008 7.734 -11.508 1.00 51.38 145 ARG A N 1
ATOM 1119 C CA . ARG A 1 145 ? -13.566 7.912 -11.244 1.00 51.38 145 ARG A CA 1
ATOM 1120 C C . ARG A 1 145 ? -12.772 8.371 -12.474 1.00 51.38 145 ARG A C 1
ATOM 1122 O O . ARG A 1 145 ? -11.612 8.739 -12.333 1.00 51.38 145 ARG A O 1
ATOM 1129 N N . ARG A 1 146 ? -13.380 8.371 -13.669 1.00 50.56 146 ARG A N 1
ATOM 1130 C CA . ARG A 1 146 ? -12.742 8.804 -14.930 1.00 50.56 146 ARG A CA 1
ATOM 1131 C C . ARG A 1 146 ? -12.735 10.317 -15.144 1.00 50.56 146 ARG A C 1
ATOM 1133 O O . ARG A 1 146 ? -12.193 10.771 -16.140 1.00 50.56 146 ARG A O 1
ATOM 1140 N N . ILE A 1 147 ? -13.357 11.077 -14.246 1.00 46.59 147 ILE A N 1
ATOM 1141 C CA . ILE A 1 147 ? -13.456 12.541 -14.342 1.00 46.59 147 ILE A CA 1
ATOM 1142 C C . ILE A 1 147 ? -12.247 13.220 -13.667 1.00 46.59 147 ILE A C 1
ATOM 1144 O O . ILE A 1 147 ? -11.969 14.387 -13.911 1.00 46.59 147 ILE A O 1
ATOM 1148 N N . THR A 1 148 ? -11.487 12.488 -12.849 1.00 47.66 148 THR A N 1
ATOM 1149 C CA . THR A 1 148 ? -10.279 12.993 -12.187 1.00 47.66 148 THR A CA 1
ATOM 1150 C C . THR A 1 148 ? -8.998 12.552 -12.913 1.00 47.66 148 THR A C 1
ATOM 1152 O O . THR A 1 148 ? -8.875 11.359 -13.194 1.00 47.66 148 THR A O 1
ATOM 1155 N N . PRO A 1 149 ? -8.009 13.448 -13.120 1.00 52.00 149 PRO A N 1
ATOM 1156 C CA . PRO A 1 149 ? -6.789 13.184 -13.907 1.00 52.00 149 PRO A CA 1
ATOM 1157 C C . PRO A 1 149 ? -5.830 12.161 -13.272 1.00 52.00 149 PRO A C 1
ATOM 1159 O O . PRO A 1 149 ? -4.855 11.734 -13.877 1.00 52.00 149 PRO A O 1
ATOM 1162 N N . TYR A 1 150 ? -6.103 11.717 -12.042 1.00 51.38 150 TYR A N 1
ATOM 1163 C CA . TYR A 1 150 ? -5.261 10.763 -11.311 1.00 51.38 150 TYR A CA 1
ATOM 1164 C C . TYR A 1 150 ? -5.149 9.376 -11.961 1.00 51.38 150 TYR A C 1
ATOM 1166 O O . TYR A 1 150 ? -4.316 8.580 -11.537 1.00 51.38 150 TYR A O 1
ATOM 1174 N N . ILE A 1 151 ? -5.986 9.064 -12.955 1.00 62.72 151 ILE A N 1
ATOM 1175 C CA . ILE A 1 151 ? -5.941 7.789 -13.682 1.00 62.72 151 ILE A CA 1
ATOM 1176 C C . ILE A 1 151 ? -5.466 7.947 -15.128 1.00 62.72 151 ILE A C 1
ATOM 1178 O O . ILE A 1 151 ? -5.620 7.008 -15.920 1.00 62.72 151 ILE A O 1
ATOM 1182 N N . ASP A 1 152 ? -4.950 9.114 -15.510 1.00 69.25 152 ASP A N 1
ATOM 1183 C CA . ASP A 1 152 ? -4.478 9.333 -16.871 1.00 69.25 152 ASP A CA 1
ATOM 1184 C C . ASP A 1 152 ? -3.321 8.372 -17.189 1.00 69.25 152 ASP A C 1
ATOM 1186 O O . ASP A 1 152 ? -2.522 8.029 -16.313 1.00 69.25 152 ASP A O 1
ATOM 1190 N N . PRO A 1 153 ? -3.276 7.815 -18.411 1.00 76.94 153 PRO A N 1
ATOM 1191 C CA . PRO A 1 153 ? -2.146 6.997 -18.820 1.00 76.94 153 PRO A CA 1
ATOM 1192 C C . PRO A 1 153 ? -0.868 7.839 -18.822 1.00 76.94 153 PRO A C 1
ATOM 1194 O O . PRO A 1 153 ? -0.906 9.052 -19.028 1.00 76.94 153 PRO A O 1
ATOM 1197 N N . TYR A 1 154 ? 0.272 7.177 -18.638 1.00 86.38 154 TYR A N 1
ATOM 1198 C CA . TYR A 1 154 ? 1.561 7.821 -18.850 1.00 86.38 154 TYR A CA 1
ATOM 1199 C C . TYR A 1 154 ? 1.688 8.359 -20.282 1.00 86.38 154 TYR A C 1
ATOM 1201 O O . TYR A 1 154 ? 1.090 7.817 -21.218 1.00 86.38 154 TYR A O 1
ATOM 1209 N N . ASP A 1 155 ? 2.498 9.406 -20.450 1.00 89.94 155 ASP A N 1
ATOM 1210 C CA . ASP A 1 155 ? 2.795 9.962 -21.768 1.00 89.94 155 ASP A CA 1
ATOM 1211 C C . ASP A 1 155 ? 3.357 8.885 -22.711 1.00 89.94 155 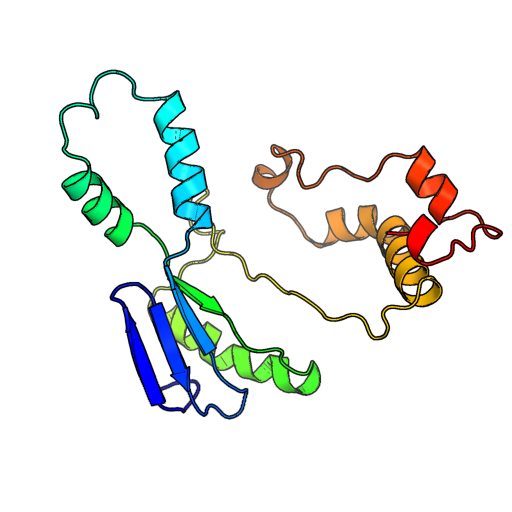ASP A C 1
ATOM 1213 O O . ASP A 1 155 ? 4.166 8.040 -22.318 1.00 89.94 155 ASP A O 1
ATOM 1217 N N . LYS A 1 156 ? 2.940 8.918 -23.981 1.00 90.69 156 LYS A N 1
ATOM 1218 C CA . LYS A 1 156 ? 3.312 7.885 -24.959 1.00 90.69 156 LYS A CA 1
ATOM 1219 C C . LYS A 1 156 ? 4.816 7.823 -25.218 1.00 90.69 156 LYS A C 1
ATOM 1221 O O . LYS A 1 156 ? 5.323 6.733 -25.486 1.00 90.69 156 LYS A O 1
ATOM 1226 N N . ASN A 1 157 ? 5.529 8.948 -25.144 1.00 94.31 157 ASN A N 1
ATOM 1227 C CA . ASN A 1 157 ? 6.979 8.954 -25.326 1.00 94.31 157 ASN A CA 1
ATOM 1228 C C . ASN A 1 157 ? 7.663 8.264 -24.150 1.00 94.31 157 ASN A C 1
ATOM 1230 O O . ASN A 1 157 ? 8.559 7.453 -24.362 1.00 94.31 157 ASN A O 1
ATOM 1234 N N . TYR A 1 158 ? 7.183 8.513 -22.929 1.00 92.50 158 TYR A N 1
ATOM 1235 C CA . TYR A 1 158 ? 7.690 7.836 -21.740 1.00 92.50 158 TYR A CA 1
ATOM 1236 C C . TYR A 1 158 ? 7.422 6.329 -21.788 1.00 92.50 158 TYR A C 1
ATOM 1238 O O . TYR A 1 158 ? 8.330 5.536 -21.563 1.00 92.50 158 TYR A O 1
ATOM 1246 N N . VAL A 1 159 ? 6.214 5.909 -22.182 1.00 93.88 159 VAL A N 1
ATOM 1247 C CA . VAL A 1 159 ? 5.912 4.481 -22.386 1.00 93.88 159 VAL A CA 1
ATOM 1248 C C . VAL A 1 159 ? 6.831 3.870 -23.448 1.00 93.88 159 VAL A C 1
ATOM 1250 O O . VAL A 1 159 ? 7.364 2.783 -23.246 1.00 93.88 159 VAL A O 1
ATOM 1253 N N . SER A 1 160 ? 7.062 4.571 -24.561 1.00 95.19 160 SER A N 1
ATOM 1254 C CA . SER A 1 160 ? 7.958 4.093 -25.624 1.00 95.19 160 SER A CA 1
ATOM 1255 C C . SER A 1 160 ? 9.402 3.955 -25.137 1.00 95.19 160 SER A C 1
ATOM 1257 O O . SER A 1 160 ? 10.057 2.969 -25.461 1.00 95.19 160 SER A O 1
ATOM 1259 N N . GLN A 1 161 ? 9.878 4.896 -24.317 1.00 95.44 161 GLN A N 1
ATOM 1260 C CA . GLN A 1 161 ? 11.191 4.830 -23.677 1.00 95.44 161 GLN A CA 1
ATOM 1261 C C . GLN A 1 161 ? 11.287 3.634 -22.727 1.00 95.44 161 GLN A C 1
ATOM 1263 O O . GLN A 1 161 ? 12.219 2.843 -22.839 1.00 95.44 161 GLN A O 1
ATOM 1268 N N . LEU A 1 162 ? 10.301 3.459 -21.839 1.00 95.62 162 LEU A N 1
ATOM 1269 C CA . LEU A 1 162 ? 10.254 2.320 -20.924 1.00 95.62 162 LEU A CA 1
ATOM 1270 C C . LEU A 1 162 ? 10.298 0.993 -21.686 1.00 95.62 162 LEU A C 1
ATOM 1272 O O . LEU A 1 162 ? 10.984 0.075 -21.253 1.00 95.62 162 LEU A O 1
ATOM 1276 N N . LEU A 1 163 ? 9.590 0.872 -22.811 1.00 95.75 163 LEU A N 1
ATOM 1277 C CA . LEU A 1 163 ? 9.489 -0.369 -23.586 1.00 95.75 163 LEU A CA 1
ATOM 1278 C C . LEU A 1 163 ? 10.655 -0.615 -24.558 1.00 95.75 163 LEU A C 1
ATOM 1280 O O . LEU A 1 163 ? 10.736 -1.708 -25.120 1.00 95.75 163 LEU A O 1
ATOM 1284 N N . ALA A 1 164 ? 11.559 0.347 -24.754 1.00 96.69 164 ALA A N 1
ATOM 1285 C CA . ALA A 1 164 ? 12.734 0.154 -25.597 1.00 96.69 164 ALA A CA 1
ATOM 1286 C C . ALA A 1 164 ? 13.642 -0.948 -25.018 1.00 96.69 164 ALA A C 1
ATOM 1288 O O . ALA A 1 164 ? 13.915 -0.980 -23.816 1.00 96.69 164 ALA A O 1
ATOM 1289 N N . ALA A 1 165 ? 14.081 -1.880 -25.869 1.00 93.94 165 ALA A N 1
ATOM 1290 C CA . ALA A 1 165 ? 14.787 -3.094 -25.445 1.00 93.94 165 ALA A CA 1
ATOM 1291 C C . ALA A 1 165 ? 16.178 -2.815 -24.853 1.00 93.94 165 ALA A C 1
ATOM 1293 O O . ALA A 1 165 ? 16.653 -3.563 -24.004 1.00 93.94 165 ALA A O 1
ATOM 1294 N N . ASP A 1 166 ? 16.814 -1.738 -25.303 1.00 95.81 166 ASP A N 1
ATOM 1295 C CA . ASP A 1 166 ? 18.120 -1.250 -24.866 1.00 95.81 166 ASP A CA 1
ATOM 1296 C C . ASP A 1 166 ? 18.032 -0.251 -23.702 1.00 95.81 166 ASP A C 1
ATOM 1298 O O . ASP A 1 166 ? 19.057 0.138 -23.143 1.00 95.81 166 ASP A O 1
ATOM 1302 N N . TYR A 1 167 ? 16.822 0.143 -23.291 1.00 96.56 167 TYR A N 1
ATOM 1303 C CA . TYR A 1 167 ? 16.641 1.013 -22.139 1.00 96.56 167 TYR A CA 1
ATOM 1304 C C . TYR A 1 167 ? 16.887 0.233 -20.840 1.00 96.56 167 TYR A C 1
ATOM 1306 O O . TYR A 1 167 ? 16.095 -0.625 -20.440 1.00 96.56 167 TYR A O 1
ATOM 1314 N N . ALA A 1 168 ? 18.009 0.536 -20.190 1.00 95.44 168 ALA A N 1
ATOM 1315 C CA . ALA A 1 168 ? 18.451 -0.051 -18.928 1.00 95.44 168 ALA A CA 1
ATOM 1316 C C . ALA A 1 168 ? 18.967 1.059 -17.989 1.00 95.44 168 ALA A C 1
ATOM 1318 O O . ALA A 1 168 ? 20.177 1.180 -17.794 1.00 95.44 168 ALA A O 1
ATOM 1319 N N . PRO A 1 169 ? 18.068 1.920 -17.475 1.00 96.19 169 PRO A N 1
ATOM 1320 C CA . PRO A 1 169 ? 18.437 3.012 -16.588 1.00 96.19 169 PRO A CA 1
ATOM 1321 C C . PRO A 1 169 ? 19.017 2.498 -15.271 1.00 96.19 169 PRO A C 1
ATOM 1323 O O . PRO A 1 169 ? 18.647 1.426 -14.782 1.00 96.19 169 PRO A O 1
ATOM 1326 N N . ASP A 1 170 ? 19.886 3.304 -14.671 1.00 94.88 170 ASP A N 1
ATOM 1327 C CA . ASP A 1 170 ? 20.213 3.157 -13.256 1.00 94.88 170 ASP A CA 1
ATOM 1328 C C . ASP A 1 170 ? 19.080 3.697 -12.361 1.00 94.88 170 ASP A C 1
ATOM 1330 O O . ASP A 1 170 ? 18.056 4.198 -12.835 1.00 94.88 170 ASP A O 1
ATOM 1334 N N . GLN A 1 171 ? 19.250 3.580 -11.042 1.00 92.38 171 GLN A N 1
ATOM 1335 C CA . GLN A 1 171 ? 18.231 4.011 -10.088 1.00 92.38 171 GLN A CA 1
ATOM 1336 C C . GLN A 1 171 ? 17.897 5.503 -10.227 1.00 92.38 171 GLN A C 1
ATOM 1338 O O . GLN A 1 171 ? 16.728 5.857 -10.187 1.00 92.38 171 GLN A O 1
ATOM 1343 N N . ALA A 1 172 ? 18.903 6.362 -10.414 1.00 92.88 172 ALA A N 1
ATOM 1344 C CA . ALA A 1 172 ? 18.726 7.815 -10.450 1.00 92.88 172 ALA A CA 1
ATOM 1345 C C . ALA A 1 172 ? 18.086 8.300 -11.758 1.00 92.88 172 ALA A C 1
ATOM 1347 O O . ALA A 1 172 ? 17.471 9.360 -11.808 1.00 92.88 172 ALA A O 1
ATOM 1348 N N . GLN A 1 173 ? 18.252 7.540 -12.838 1.00 90.38 173 GLN A N 1
ATOM 1349 C CA . GLN A 1 173 ? 17.576 7.790 -14.107 1.00 90.38 173 GLN A CA 1
ATOM 1350 C C . GLN A 1 173 ? 16.120 7.314 -14.102 1.00 90.38 173 GLN A C 1
ATOM 1352 O O . GLN A 1 173 ? 15.321 7.806 -14.900 1.00 90.38 173 GLN A O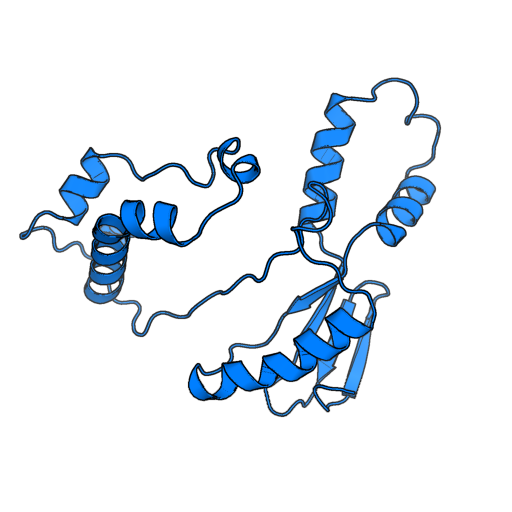 1
ATOM 1357 N N . LEU A 1 174 ? 15.790 6.333 -13.257 1.00 87.31 174 LEU A N 1
ATOM 1358 C CA . LEU A 1 174 ? 14.463 5.729 -13.191 1.00 87.31 174 LEU A CA 1
ATOM 1359 C C . LEU A 1 174 ? 13.531 6.422 -12.184 1.00 87.31 174 LEU A C 1
ATOM 1361 O O . LEU A 1 174 ? 12.340 6.541 -12.483 1.00 87.31 174 LEU A O 1
ATOM 1365 N N . ILE A 1 175 ? 14.049 6.836 -11.017 1.00 76.19 175 ILE A N 1
ATOM 1366 C CA . ILE A 1 175 ? 13.285 7.417 -9.895 1.00 76.19 175 ILE A CA 1
ATOM 1367 C C . ILE A 1 175 ? 13.911 8.685 -9.311 1.00 76.19 175 ILE A C 1
ATOM 1369 O O . ILE A 1 175 ? 15.156 8.798 -9.296 1.00 76.19 175 ILE A O 1
#